Protein AF-A0A1Q5SUW9-F1 (afdb_monomer_lite)

Foldseek 3Di:
DQVQCVDPVSLPDQKDKDAQPDPDVPVPPDDDVCPPFFDKDWDPCVRAVHGQRIIMTHGVVLVAKDKADDYSFKIWIWGQDPVRDIDIDMGGDDD

Organism: NCBI:txid1316194

InterPro domains:
  IPR036691 Endonuclease/exonuclease/phosphatase superfamily [G3DSA:3.60.10.10] (1-95)
  IPR036691 Endonuclease/exonuclease/phosphatase superfamily [SSF56219] (8-94)

pLDDT: mean 72.95, std 11.31, range [48.94, 89.44]

Secondary structure (DSSP, 8-state):
-TTGGG-HHHHT-SEEEEE-----TTTTT---TTTTSEEEE---HHHHSSS-SEEEEEETT--SEEEEEEETTEEEEEEE-TTS-EEEEEEE---

Radius of gyration: 13.63 Å; chains: 1; bounding box: 31×29×35 Å

Structure (mmCIF, N/CA/C/O backbone):
data_AF-A0A1Q5SUW9-F1
#
_entry.id   AF-A0A1Q5SUW9-F1
#
loop_
_atom_site.group_PDB
_atom_site.id
_atom_site.type_symbol
_atom_site.label_atom_id
_atom_site.label_alt_id
_atom_site.label_comp_id
_atom_site.label_asym_id
_atom_site.label_entity_id
_atom_site.label_seq_id
_atom_site.pdbx_PDB_ins_code
_atom_site.Cartn_x
_atom_site.Cartn_y
_atom_site.Cartn_z
_atom_site.occupancy
_atom_site.B_iso_or_equiv
_atom_site.auth_seq_id
_atom_site.auth_comp_id
_atom_site.auth_asym_id
_atom_site.auth_atom_id
_atom_site.pdbx_PDB_model_num
ATOM 1 N N . MET A 1 1 ? -0.514 6.887 -14.205 1.00 68.00 1 MET A N 1
ATOM 2 C CA . MET A 1 1 ? -0.331 7.092 -12.748 1.00 68.00 1 MET A CA 1
ATOM 3 C C . MET A 1 1 ? -0.705 8.497 -12.276 1.00 68.00 1 MET A C 1
ATOM 5 O O . MET A 1 1 ? -1.595 8.625 -11.451 1.00 68.00 1 MET A O 1
ATOM 9 N N . ALA A 1 2 ? -0.092 9.565 -12.803 1.00 67.06 2 ALA A N 1
ATOM 10 C CA . ALA A 1 2 ? -0.322 10.926 -12.293 1.00 67.06 2 ALA A CA 1
ATOM 11 C C . ALA A 1 2 ? -1.765 11.453 -12.439 1.00 67.06 2 ALA A C 1
ATOM 13 O O . ALA A 1 2 ? -2.164 12.299 -11.650 1.00 67.06 2 ALA A O 1
ATOM 14 N N . GLN A 1 3 ? -2.536 10.989 -13.432 1.00 74.06 3 GLN A N 1
ATOM 15 C CA . GLN A 1 3 ? -3.957 11.340 -13.570 1.00 74.06 3 GLN A CA 1
ATOM 16 C C . GLN A 1 3 ? -4.827 10.620 -12.531 1.00 74.06 3 GLN A C 1
ATOM 18 O O . GLN A 1 3 ? -5.591 11.281 -11.844 1.00 74.06 3 GLN A O 1
ATOM 23 N N . PHE A 1 4 ? -4.631 9.308 -12.355 1.00 78.19 4 PHE A N 1
ATOM 24 C CA . PHE A 1 4 ? -5.310 8.501 -11.333 1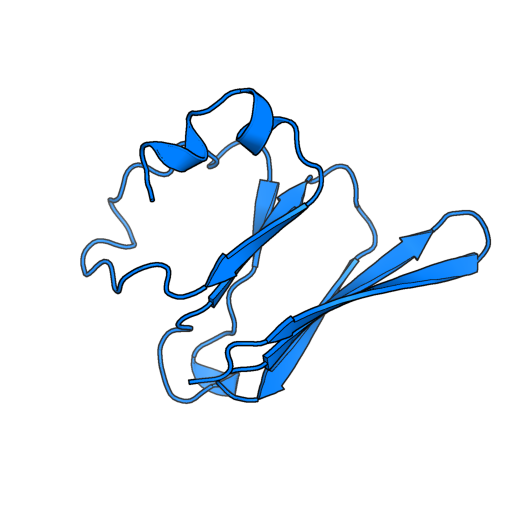.00 78.19 4 PHE A CA 1
ATOM 25 C C . PHE A 1 4 ? -5.137 9.099 -9.928 1.00 78.19 4 PHE A C 1
ATOM 27 O O . PHE A 1 4 ? -6.101 9.303 -9.203 1.00 78.19 4 PHE A O 1
ATOM 34 N N . LEU A 1 5 ? -3.914 9.515 -9.581 1.00 76.69 5 LEU A N 1
ATOM 35 C CA . LEU A 1 5 ? -3.614 10.136 -8.282 1.00 76.69 5 LEU A CA 1
ATOM 36 C C . LEU A 1 5 ? -4.133 11.583 -8.126 1.00 76.69 5 LEU A C 1
ATOM 38 O O . LEU A 1 5 ? -3.858 12.213 -7.108 1.00 76.69 5 LEU A O 1
ATOM 42 N N . ARG A 1 6 ? -4.843 12.139 -9.118 1.00 79.25 6 ARG A N 1
ATOM 43 C CA . ARG A 1 6 ? -5.545 13.435 -9.012 1.00 79.25 6 ARG A CA 1
ATOM 44 C C . ARG A 1 6 ? -7.044 13.275 -8.767 1.00 79.25 6 ARG A C 1
ATOM 46 O O . ARG A 1 6 ? -7.708 14.270 -8.484 1.00 79.25 6 ARG A O 1
ATOM 53 N N . GLU A 1 7 ? -7.585 12.070 -8.910 1.00 84.00 7 GLU A N 1
ATOM 54 C CA . GLU A 1 7 ? -9.013 11.815 -8.741 1.00 84.00 7 GLU A CA 1
ATOM 55 C C . GLU A 1 7 ? -9.397 11.932 -7.260 1.00 84.00 7 GLU A C 1
ATOM 57 O O . GLU A 1 7 ? -8.759 11.332 -6.397 1.00 84.00 7 GLU A O 1
ATOM 62 N N . GLN A 1 8 ? -10.440 12.714 -6.949 1.00 82.25 8 GLN A N 1
ATOM 63 C CA . GLN A 1 8 ? -10.822 12.994 -5.556 1.00 82.25 8 GLN A CA 1
ATOM 64 C C . GLN A 1 8 ? -11.184 11.733 -4.761 1.00 82.25 8 GLN A C 1
ATOM 66 O O . GLN A 1 8 ? -10.930 11.665 -3.563 1.00 82.25 8 GLN A O 1
ATOM 71 N N . GLU A 1 9 ? -11.762 10.740 -5.430 1.00 84.38 9 GLU A N 1
ATOM 72 C CA . GLU A 1 9 ? -12.100 9.450 -4.831 1.00 84.38 9 GLU A CA 1
ATOM 73 C C . GLU A 1 9 ? -10.855 8.616 -4.506 1.00 84.38 9 GLU A C 1
ATOM 75 O O . GLU A 1 9 ? -10.820 7.896 -3.514 1.00 84.38 9 GLU A O 1
ATOM 80 N N . VAL A 1 10 ? -9.796 8.756 -5.304 1.00 82.19 10 VAL A N 1
ATOM 81 C CA . VAL A 1 10 ? -8.527 8.059 -5.078 1.00 82.19 10 VAL A CA 1
ATOM 82 C C . VAL A 1 10 ? -7.773 8.703 -3.920 1.00 82.19 10 VAL A C 1
ATOM 84 O O . VAL A 1 10 ? -7.299 8.003 -3.030 1.00 82.19 10 VAL A O 1
ATOM 87 N N . ILE A 1 11 ? -7.681 10.036 -3.892 1.00 79.88 11 ILE A N 1
ATOM 88 C CA . ILE A 1 11 ? -6.947 10.756 -2.836 1.00 79.88 11 ILE A CA 1
ATOM 89 C C . ILE A 1 11 ? -7.648 10.715 -1.472 1.00 79.88 11 ILE A C 1
ATOM 91 O O . ILE A 1 11 ? -7.010 11.014 -0.466 1.00 79.88 11 ILE A O 1
ATOM 95 N N . SER A 1 12 ? -8.948 10.404 -1.431 1.00 82.81 12 SER A N 1
ATOM 96 C CA . SER A 1 12 ? -9.702 10.269 -0.181 1.00 82.81 12 SER A CA 1
ATOM 97 C C . SER A 1 12 ? -9.525 8.898 0.476 1.00 82.81 12 SER A C 1
ATOM 99 O O . SER A 1 12 ? -9.931 8.727 1.625 1.00 82.81 12 SER A O 1
ATOM 101 N N . ALA A 1 13 ? -8.910 7.934 -0.216 1.00 85.12 13 ALA A N 1
ATOM 102 C CA . ALA A 1 13 ? -8.615 6.626 0.342 1.00 85.12 13 ALA A CA 1
ATOM 103 C C . ALA A 1 13 ? -7.512 6.708 1.409 1.00 85.12 13 ALA A C 1
ATOM 105 O O . ALA A 1 13 ? -6.468 7.329 1.210 1.00 85.12 13 ALA A O 1
ATOM 106 N N . ASP A 1 14 ? -7.701 5.992 2.520 1.00 82.56 14 ASP A N 1
ATOM 107 C CA . ASP A 1 14 ? -6.683 5.896 3.570 1.00 82.56 14 ASP A CA 1
ATOM 108 C C . ASP A 1 14 ? -5.429 5.143 3.105 1.00 82.56 14 ASP A C 1
ATOM 110 O O . ASP A 1 14 ? -4.333 5.355 3.624 1.00 82.56 14 ASP A O 1
ATOM 114 N N . ILE A 1 15 ? -5.588 4.210 2.163 1.00 85.44 15 ILE A N 1
ATOM 115 C CA . ILE A 1 15 ? -4.516 3.357 1.650 1.00 85.44 15 ILE A CA 1
ATOM 116 C C . ILE A 1 15 ? -4.747 3.132 0.163 1.00 85.44 15 ILE A C 1
ATOM 118 O O . ILE A 1 15 ? -5.806 2.655 -0.240 1.00 85.44 15 ILE A O 1
ATOM 122 N N . ILE A 1 16 ? -3.722 3.397 -0.640 1.00 85.56 16 ILE A N 1
ATOM 123 C CA . ILE A 1 16 ? -3.709 3.111 -2.072 1.00 85.56 16 ILE A CA 1
ATOM 124 C C . ILE A 1 16 ? -2.573 2.124 -2.326 1.00 85.56 16 ILE A C 1
ATOM 126 O O . ILE A 1 16 ? -1.405 2.422 -2.073 1.00 85.56 16 ILE A O 1
ATOM 130 N N . ALA A 1 17 ? -2.910 0.935 -2.818 1.00 86.44 17 ALA A N 1
ATOM 131 C CA . ALA A 1 17 ? -1.941 -0.074 -3.226 1.00 86.44 17 ALA A CA 1
ATOM 132 C C . ALA A 1 17 ? -1.767 -0.016 -4.745 1.00 86.44 17 ALA A C 1
ATOM 134 O O . ALA A 1 17 ? -2.733 -0.196 -5.481 1.00 86.44 17 ALA A O 1
ATOM 135 N N . ILE A 1 18 ? -0.545 0.237 -5.209 1.00 81.69 18 ILE A N 1
ATOM 136 C CA . ILE A 1 18 ? -0.239 0.384 -6.633 1.00 81.69 18 ILE A CA 1
ATOM 137 C C . ILE A 1 18 ? 0.754 -0.699 -7.051 1.00 81.69 18 ILE A C 1
ATOM 139 O O . ILE A 1 18 ? 1.705 -1.017 -6.328 1.00 81.69 18 ILE A O 1
ATOM 143 N N . GLN A 1 19 ? 0.501 -1.273 -8.221 1.00 79.06 19 GLN A N 1
ATOM 144 C CA . GLN A 1 19 ? 1.342 -2.259 -8.897 1.00 79.06 19 GLN A CA 1
ATOM 145 C C . GLN A 1 19 ? 1.881 -1.611 -10.168 1.00 79.06 19 GLN A C 1
ATOM 147 O O . GLN A 1 19 ? 1.201 -0.751 -10.733 1.00 79.06 19 GLN A O 1
ATOM 152 N N . GLU A 1 20 ? 3.105 -1.963 -10.552 1.00 74.38 20 GLU A N 1
ATOM 153 C CA . GLU A 1 20 ? 3.811 -1.363 -11.686 1.00 74.38 20 GLU A CA 1
ATOM 154 C C . GLU A 1 20 ? 3.742 0.180 -11.687 1.00 74.38 20 GLU A C 1
ATOM 156 O O . GLU A 1 20 ? 3.285 0.807 -12.653 1.00 74.38 20 GLU A O 1
ATOM 161 N N . PRO A 1 21 ? 4.158 0.865 -10.602 1.00 69.06 21 PRO A N 1
ATOM 162 C CA . PRO A 1 21 ? 4.463 2.276 -10.688 1.00 69.06 21 PRO A CA 1
ATOM 163 C C . PRO A 1 21 ? 5.697 2.381 -11.586 1.00 69.06 21 PRO A C 1
ATOM 165 O O . PRO A 1 21 ? 6.818 2.270 -11.110 1.00 69.06 21 PRO A O 1
ATOM 168 N N . TRP A 1 22 ? 5.448 2.496 -12.893 1.00 60.50 22 TRP A N 1
ATOM 169 C CA . TRP A 1 22 ? 6.416 2.593 -13.984 1.00 60.50 22 TRP A CA 1
ATOM 170 C C . TRP A 1 22 ? 7.747 3.198 -13.538 1.00 60.50 22 TRP A C 1
ATOM 172 O O . TRP A 1 22 ? 7.736 4.255 -12.896 1.00 60.50 22 TRP A O 1
ATOM 182 N N . GLU A 1 23 ? 8.870 2.569 -13.915 1.00 55.28 23 GLU A N 1
ATOM 183 C CA . GLU A 1 23 ? 10.200 3.144 -13.710 1.00 55.28 23 GLU A CA 1
ATOM 184 C C . GLU A 1 23 ? 10.206 4.565 -14.261 1.00 55.28 23 GLU A C 1
ATOM 186 O O . GLU A 1 23 ? 10.146 4.804 -15.468 1.00 55.28 23 GLU A O 1
ATOM 191 N N . ASN A 1 24 ? 10.229 5.529 -13.350 1.00 52.44 24 ASN A N 1
ATOM 192 C CA . ASN A 1 24 ? 10.370 6.909 -13.727 1.00 52.44 24 ASN A CA 1
ATOM 193 C C . ASN A 1 24 ? 11.851 7.271 -13.610 1.00 52.44 24 ASN A C 1
ATOM 195 O O . ASN A 1 24 ? 12.325 7.432 -12.488 1.00 52.44 24 ASN A O 1
ATOM 199 N N . PRO A 1 25 ? 12.591 7.440 -14.719 1.00 49.38 25 PRO A N 1
ATOM 200 C CA . PRO A 1 25 ? 14.006 7.821 -14.677 1.00 49.38 25 PRO A CA 1
ATOM 201 C C . PRO A 1 25 ? 14.244 9.216 -14.063 1.00 49.38 25 PRO A C 1
ATOM 203 O O . PRO A 1 25 ? 15.383 9.621 -13.860 1.00 49.38 25 PRO A O 1
ATOM 206 N N . PHE A 1 26 ? 13.171 9.943 -13.741 1.00 50.16 26 PHE A N 1
ATOM 207 C CA . PHE A 1 26 ? 13.148 11.275 -13.149 1.00 50.16 26 PHE A CA 1
ATOM 208 C C . PHE A 1 26 ? 12.567 11.257 -11.721 1.00 50.16 26 PHE A C 1
ATOM 210 O O . PHE A 1 26 ? 11.810 12.158 -11.347 1.00 50.16 26 PHE A O 1
ATOM 217 N N . GLN A 1 27 ? 12.848 10.219 -10.915 1.00 51.69 27 GLN A N 1
ATOM 218 C CA . GLN A 1 27 ? 12.263 10.065 -9.566 1.00 51.69 27 GLN A CA 1
ATOM 219 C C . GLN A 1 27 ? 12.440 11.312 -8.679 1.00 51.69 27 GLN A C 1
ATOM 221 O O . GLN A 1 27 ? 11.527 11.659 -7.931 1.00 51.69 27 GLN A O 1
ATOM 226 N N . ASP A 1 28 ? 13.549 12.040 -8.835 1.00 51.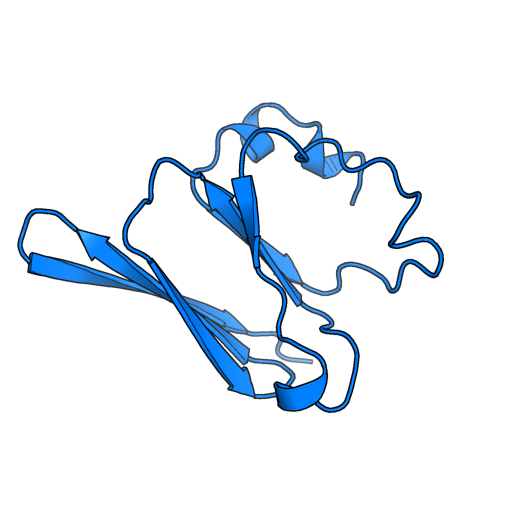31 28 ASP A N 1
ATOM 227 C CA . ASP A 1 28 ? 13.875 13.207 -8.005 1.00 51.31 28 ASP A CA 1
ATOM 228 C C . ASP A 1 28 ? 13.140 14.499 -8.408 1.00 51.31 28 ASP A C 1
ATOM 230 O O . ASP A 1 28 ? 12.926 15.392 -7.585 1.00 51.31 28 ASP A O 1
ATOM 234 N N . ASN A 1 29 ? 12.722 14.619 -9.670 1.00 48.94 29 ASN A N 1
ATOM 235 C CA . ASN A 1 29 ? 12.123 15.825 -10.257 1.00 48.94 29 ASN A CA 1
ATOM 236 C C . ASN A 1 29 ? 10.682 15.619 -10.750 1.00 48.94 29 ASN A C 1
ATOM 238 O O . ASN A 1 29 ? 10.064 16.545 -11.281 1.00 48.94 29 ASN A O 1
ATOM 242 N N . THR A 1 30 ? 10.115 14.431 -10.548 1.00 56.56 30 THR A N 1
ATOM 243 C CA . THR A 1 30 ? 8.741 14.147 -10.956 1.00 56.56 30 THR A CA 1
ATOM 244 C C . THR A 1 30 ? 7.739 14.794 -10.015 1.00 56.56 30 THR A C 1
ATOM 246 O O . THR A 1 30 ? 7.764 14.619 -8.796 1.00 56.56 30 THR A O 1
ATOM 249 N N . HIS A 1 31 ? 6.797 15.523 -10.609 1.00 59.00 31 HIS A N 1
ATOM 250 C CA . HIS A 1 31 ? 5.638 16.054 -9.910 1.00 59.00 31 HIS A CA 1
ATOM 251 C C . HIS A 1 31 ? 4.810 14.906 -9.306 1.00 59.00 31 HIS A C 1
ATOM 253 O O . HIS A 1 31 ? 4.102 14.200 -10.023 1.00 59.00 31 HIS A O 1
ATOM 259 N N . ASN A 1 32 ? 4.902 14.735 -7.984 1.00 64.50 32 ASN A N 1
ATOM 260 C CA . ASN A 1 32 ? 4.068 13.830 -7.201 1.00 64.50 32 ASN A CA 1
ATOM 261 C C . ASN A 1 32 ? 2.844 14.607 -6.673 1.00 64.50 32 ASN A C 1
ATOM 263 O O . ASN A 1 32 ? 3.015 15.431 -5.769 1.00 64.50 32 ASN A O 1
ATOM 267 N N . PRO A 1 33 ? 1.624 14.365 -7.191 1.00 61.81 33 PRO A N 1
ATOM 268 C CA . PRO A 1 33 ? 0.413 15.052 -6.732 1.00 61.81 33 PRO A CA 1
ATOM 269 C C . PRO A 1 33 ? 0.098 14.798 -5.250 1.00 61.81 33 PRO A C 1
ATOM 271 O O . PRO A 1 33 ? -0.600 15.590 -4.629 1.00 61.81 33 PRO A O 1
ATOM 274 N N . LEU A 1 34 ? 0.642 13.716 -4.682 1.00 65.75 34 LEU A N 1
ATOM 275 C CA . LEU A 1 34 ? 0.393 13.250 -3.319 1.00 65.75 34 LEU A CA 1
ATOM 276 C C . LEU A 1 34 ? 1.504 13.621 -2.329 1.00 65.75 34 LEU A C 1
ATOM 278 O O . LEU A 1 34 ? 1.505 13.131 -1.206 1.00 65.75 34 LEU A O 1
ATOM 282 N N . LYS A 1 35 ? 2.444 14.507 -2.694 1.00 61.25 35 LYS A N 1
ATOM 283 C CA . LYS A 1 35 ? 3.604 14.865 -1.847 1.00 61.25 35 LYS A CA 1
ATOM 284 C C . LYS A 1 35 ? 3.234 15.434 -0.461 1.00 61.25 35 LYS A C 1
ATOM 286 O O . LYS A 1 35 ? 4.123 15.604 0.365 1.00 61.25 35 LYS A O 1
ATOM 291 N N . GLN A 1 36 ? 1.961 15.767 -0.221 1.00 58.69 36 GLN A N 1
ATOM 292 C CA . GLN A 1 36 ? 1.468 16.398 1.008 1.00 58.69 36 GLN A CA 1
ATOM 293 C C . GLN A 1 36 ? 0.464 15.553 1.818 1.00 58.69 36 GLN A C 1
ATOM 295 O O . GLN A 1 36 ? 0.127 15.970 2.921 1.00 58.69 36 GLN A O 1
ATOM 300 N N . THR A 1 37 ? -0.023 14.406 1.322 1.00 60.19 37 THR A N 1
ATOM 301 C CA . THR A 1 37 ? -1.221 13.743 1.893 1.00 60.19 37 THR A CA 1
ATOM 302 C C . THR A 1 37 ? -0.948 12.330 2.445 1.00 60.19 37 THR A C 1
ATOM 304 O O . THR A 1 37 ? -1.261 12.094 3.615 1.00 60.19 37 THR A O 1
ATOM 307 N N . PRO A 1 38 ? -0.317 11.404 1.698 1.00 66.25 38 PRO A N 1
ATOM 308 C CA . PRO A 1 38 ? 0.076 10.085 2.199 1.00 66.25 38 PRO A CA 1
ATOM 309 C C . PRO A 1 38 ? 1.604 9.864 2.195 1.00 66.25 38 PRO A C 1
ATOM 311 O O . PRO A 1 38 ? 2.322 10.327 1.308 1.00 66.25 38 PRO A O 1
ATOM 314 N N . GLU A 1 39 ? 2.102 9.096 3.165 1.00 74.75 39 GLU A N 1
ATOM 315 C CA . GLU A 1 39 ? 3.447 8.523 3.150 1.00 74.75 39 GLU A CA 1
ATOM 316 C C . GLU A 1 39 ? 3.567 7.515 1.999 1.00 74.75 39 GLU A C 1
ATOM 318 O O . 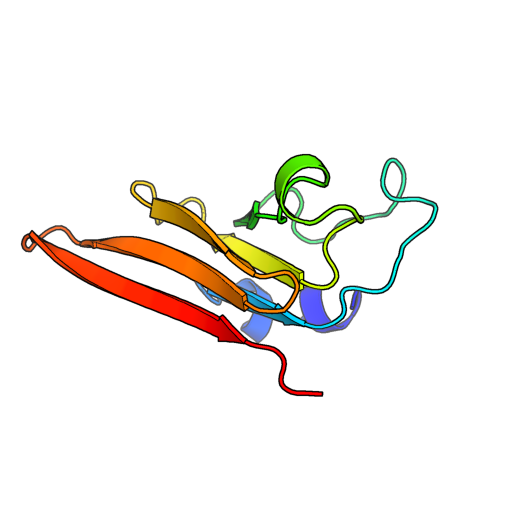GLU A 1 39 ? 2.723 6.632 1.831 1.00 74.75 39 GLU A O 1
ATOM 323 N N . LEU A 1 40 ? 4.614 7.662 1.189 1.00 77.62 40 LEU A N 1
ATOM 324 C CA . LEU A 1 40 ? 4.931 6.735 0.110 1.00 77.62 40 LEU A CA 1
ATOM 325 C C . LEU A 1 40 ? 5.864 5.646 0.642 1.00 77.62 40 LEU A C 1
ATOM 327 O O . LEU A 1 40 ? 7.006 5.933 0.994 1.00 77.62 40 LEU A O 1
ATOM 331 N N . LEU A 1 41 ? 5.396 4.400 0.644 1.00 75.50 41 LEU A N 1
ATOM 332 C CA . LEU A 1 41 ? 6.189 3.231 1.005 1.00 75.50 41 LEU A CA 1
ATOM 333 C C . LEU A 1 41 ? 6.590 2.472 -0.255 1.00 75.50 41 LEU A C 1
ATOM 335 O O . LEU A 1 41 ? 5.739 1.982 -1.006 1.00 75.50 41 LEU A O 1
ATOM 339 N N . PHE A 1 42 ? 7.894 2.352 -0.458 1.00 74.56 42 PHE A N 1
ATOM 340 C CA . PHE A 1 42 ? 8.508 1.571 -1.521 1.00 74.56 42 PHE A CA 1
ATOM 341 C C . PHE A 1 42 ? 9.424 0.516 -0.896 1.00 74.56 42 PHE A C 1
ATOM 343 O O . PHE A 1 42 ? 10.078 0.803 0.109 1.00 74.56 42 PHE A O 1
ATOM 350 N N . PRO A 1 43 ? 9.498 -0.700 -1.462 1.00 68.81 43 PRO A N 1
ATOM 351 C CA . PRO A 1 43 ? 10.538 -1.645 -1.090 1.00 68.81 43 PRO A CA 1
ATOM 352 C C . PRO A 1 43 ? 11.907 -0.996 -1.335 1.00 68.81 43 PRO A C 1
ATOM 354 O O . PRO A 1 43 ? 12.158 -0.514 -2.447 1.00 68.81 43 PRO A O 1
ATOM 357 N N . PRO A 1 44 ? 12.794 -0.925 -0.332 1.00 67.62 44 PRO A N 1
ATOM 358 C CA . PRO A 1 44 ? 14.125 -0.395 -0.552 1.00 67.62 44 PRO A CA 1
ATOM 359 C C . PRO A 1 44 ? 14.901 -1.349 -1.467 1.00 67.62 44 PRO A C 1
ATOM 361 O O . PRO A 1 44 ? 14.837 -2.566 -1.309 1.00 67.62 44 PRO A O 1
ATOM 364 N N . ALA A 1 45 ? 15.685 -0.796 -2.397 1.00 67.19 45 ALA A N 1
ATOM 365 C CA . ALA A 1 45 ? 16.415 -1.585 -3.396 1.00 67.19 45 ALA A CA 1
ATOM 366 C C . ALA A 1 45 ? 17.349 -2.647 -2.780 1.00 67.19 45 ALA A C 1
ATOM 368 O O . ALA A 1 45 ? 17.632 -3.663 -3.408 1.00 67.19 45 ALA A O 1
ATOM 369 N N . ILE A 1 46 ? 17.799 -2.440 -1.536 1.00 64.88 46 ILE A N 1
ATOM 370 C CA . ILE A 1 46 ? 18.615 -3.404 -0.785 1.00 64.88 46 ILE A CA 1
ATOM 371 C C . ILE A 1 46 ? 17.846 -4.678 -0.396 1.00 64.88 46 ILE A C 1
ATOM 373 O O . ILE A 1 46 ? 18.458 -5.727 -0.228 1.00 64.88 46 ILE A O 1
ATOM 377 N N . GLU A 1 47 ? 16.520 -4.598 -0.268 1.00 63.78 47 GLU A N 1
ATOM 378 C CA . GLU A 1 47 ? 15.652 -5.723 0.098 1.00 63.78 47 GLU A CA 1
ATOM 379 C C . GLU A 1 47 ? 15.127 -6.475 -1.133 1.00 63.78 47 GLU A C 1
ATOM 381 O O . GLU A 1 47 ? 14.850 -7.669 -1.046 1.00 63.78 47 GLU A O 1
ATOM 386 N N . THR A 1 48 ? 15.018 -5.807 -2.286 1.00 61.59 48 THR A N 1
ATOM 387 C CA . THR A 1 48 ? 14.447 -6.378 -3.522 1.00 61.59 48 THR A CA 1
ATOM 388 C C . THR A 1 48 ? 15.458 -6.623 -4.642 1.00 61.59 48 THR A C 1
ATOM 390 O O . THR A 1 48 ? 15.117 -7.274 -5.626 1.00 61.59 48 THR A O 1
ATOM 393 N N . GLY A 1 49 ? 16.690 -6.116 -4.533 1.00 62.50 49 GLY A N 1
ATOM 394 C CA . GLY A 1 49 ? 17.734 -6.227 -5.562 1.00 62.50 49 GLY A CA 1
ATOM 395 C C . GLY A 1 49 ? 17.548 -5.304 -6.778 1.00 62.50 49 GLY A C 1
ATOM 396 O O . GLY A 1 49 ? 18.456 -5.200 -7.600 1.00 62.50 49 GLY A O 1
ATOM 397 N N . GLN A 1 50 ? 16.403 -4.623 -6.883 1.00 62.22 50 GLN A N 1
ATOM 398 C CA . GLN A 1 50 ? 16.025 -3.654 -7.922 1.00 62.22 50 GLN A CA 1
ATOM 399 C C . GLN A 1 50 ? 15.104 -2.577 -7.323 1.00 62.22 50 GLN A C 1
ATOM 401 O O . GLN A 1 50 ? 14.564 -2.770 -6.230 1.00 62.22 50 GLN A O 1
ATOM 406 N N . HIS A 1 51 ? 14.910 -1.451 -8.022 1.00 60.28 51 HIS A N 1
ATOM 407 C CA . HIS A 1 51 ? 13.894 -0.467 -7.633 1.00 60.28 51 HIS A CA 1
ATOM 408 C C . HIS A 1 51 ? 12.508 -1.124 -7.636 1.00 60.28 51 HIS A C 1
ATOM 410 O O . HIS A 1 51 ? 12.168 -1.867 -8.550 1.00 60.28 51 HIS A O 1
ATOM 416 N N . GLY A 1 52 ? 11.731 -0.897 -6.574 1.00 56.19 52 GLY A N 1
ATOM 417 C CA . GLY A 1 52 ? 10.473 -1.607 -6.370 1.00 56.19 52 GLY A CA 1
ATOM 418 C C . GLY A 1 52 ? 9.437 -1.310 -7.457 1.00 56.19 52 GLY A C 1
ATOM 419 O O . GLY A 1 52 ? 8.990 -0.176 -7.600 1.00 56.19 52 GLY A O 1
ATOM 420 N N . GLU A 1 53 ? 8.961 -2.356 -8.129 1.00 61.75 53 GLU A N 1
ATOM 421 C CA . GLU A 1 53 ? 7.842 -2.337 -9.088 1.00 61.75 53 GLU A CA 1
ATOM 422 C C . GLU A 1 53 ? 6.470 -2.173 -8.399 1.00 61.75 53 GLU A C 1
ATOM 424 O O . GLU A 1 53 ? 5.421 -2.504 -8.957 1.00 61.75 53 GLU A O 1
ATOM 429 N N . ARG A 1 54 ? 6.435 -1.718 -7.138 1.00 64.44 54 ARG A N 1
ATOM 430 C CA . ARG A 1 54 ? 5.231 -1.664 -6.293 1.00 64.44 54 ARG A CA 1
ATOM 431 C C . ARG A 1 54 ? 5.369 -0.564 -5.258 1.00 64.44 54 ARG A C 1
ATOM 433 O O . ARG A 1 54 ? 6.422 -0.436 -4.640 1.00 64.44 54 ARG A O 1
ATOM 440 N N . VAL A 1 55 ? 4.280 0.142 -4.969 1.00 64.81 55 VAL A N 1
ATOM 441 C CA . VAL A 1 55 ? 4.250 1.136 -3.886 1.00 64.81 55 VAL A CA 1
ATOM 442 C C . VAL A 1 55 ? 2.931 1.099 -3.125 1.00 64.81 55 VAL A C 1
ATOM 444 O O . VAL A 1 55 ? 1.886 0.747 -3.677 1.00 64.81 55 VAL A O 1
ATOM 447 N N . TYR A 1 56 ? 2.982 1.477 -1.853 1.00 62.38 56 TYR A N 1
ATOM 448 C CA . TYR A 1 56 ? 1.802 1.922 -1.121 1.00 62.38 56 TYR A CA 1
ATOM 449 C C . TYR A 1 56 ? 1.857 3.431 -0.939 1.00 62.38 56 TYR A C 1
ATOM 451 O O . TYR A 1 56 ?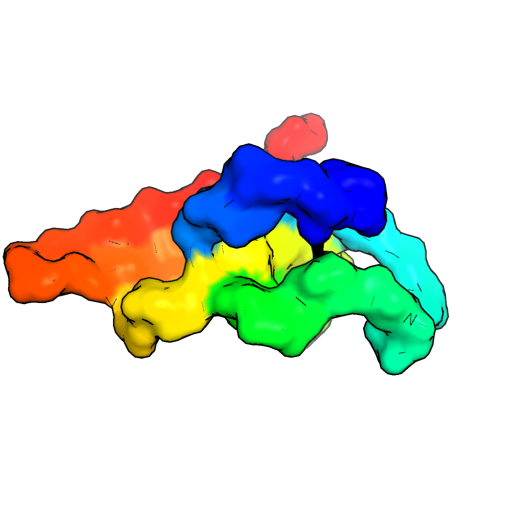 2.896 3.970 -0.574 1.00 62.38 56 TYR A O 1
ATOM 459 N N . PHE A 1 57 ? 0.721 4.095 -1.105 1.00 67.06 57 PHE A N 1
ATOM 460 C CA . PHE A 1 57 ? 0.476 5.378 -0.459 1.00 67.06 57 PHE A CA 1
ATOM 461 C C . PHE A 1 57 ? -0.370 5.112 0.783 1.00 67.06 57 PHE A C 1
ATOM 463 O O . PHE A 1 57 ? -1.436 4.505 0.682 1.00 67.06 57 PHE A O 1
ATOM 470 N N . ILE A 1 58 ? 0.109 5.533 1.949 1.00 70.06 58 ILE A N 1
ATOM 471 C CA . ILE A 1 58 ? -0.583 5.371 3.228 1.00 70.06 58 ILE A CA 1
ATOM 472 C C . ILE A 1 58 ? -0.877 6.732 3.814 1.00 70.06 58 ILE A C 1
ATOM 474 O O . ILE A 1 58 ? 0.028 7.535 4.013 1.00 70.06 58 ILE A O 1
ATOM 478 N N . SER A 1 59 ? -2.138 6.984 4.140 1.00 67.88 59 SER A N 1
ATOM 479 C CA . SER A 1 59 ? -2.531 8.185 4.860 1.00 67.88 59 SER A CA 1
ATOM 480 C C . SER A 1 59 ? -1.726 8.332 6.151 1.00 67.88 59 SER A C 1
ATOM 482 O O . SER A 1 59 ? -1.637 7.419 6.975 1.00 67.88 59 SER A O 1
ATOM 484 N N . THR A 1 60 ? -1.182 9.527 6.361 1.00 63.91 60 THR A N 1
ATOM 485 C CA . THR A 1 60 ? -0.397 9.883 7.553 1.00 63.91 60 THR A CA 1
ATOM 486 C C . THR A 1 60 ? -1.203 9.802 8.857 1.00 63.91 60 THR A C 1
ATOM 488 O O . THR A 1 60 ? -0.624 9.738 9.943 1.00 63.91 60 THR A O 1
ATOM 491 N N . THR A 1 61 ? -2.537 9.734 8.775 1.00 65.50 61 THR A N 1
ATOM 492 C CA . THR A 1 61 ? -3.423 9.508 9.929 1.00 65.50 61 THR A CA 1
ATOM 493 C C . THR A 1 61 ? -3.295 8.091 10.504 1.00 65.50 61 THR A C 1
ATOM 495 O O . THR A 1 61 ? -3.554 7.881 11.691 1.00 65.50 61 THR A O 1
ATOM 498 N N . LEU A 1 62 ? -2.802 7.122 9.722 1.00 67.25 62 LEU A N 1
ATOM 499 C CA . LEU A 1 62 ? -2.532 5.740 10.139 1.00 67.25 62 LEU A CA 1
ATOM 500 C C . LEU A 1 62 ? -1.161 5.614 10.829 1.00 67.25 62 LEU A C 1
ATOM 502 O O . LEU A 1 62 ? -0.306 4.806 10.460 1.00 67.25 62 LEU A O 1
ATOM 506 N N . SER A 1 63 ? -0.970 6.418 11.876 1.00 63.47 63 SER A N 1
ATOM 507 C CA . SER A 1 63 ? 0.307 6.697 12.558 1.00 63.47 63 SER A CA 1
ATOM 508 C C . SER A 1 63 ? 1.063 5.492 13.148 1.00 63.47 63 SER A C 1
ATOM 510 O O . SER A 1 63 ? 2.208 5.636 13.573 1.00 63.47 63 SER A O 1
ATOM 512 N N . ARG A 1 64 ? 0.469 4.290 13.199 1.00 80.62 64 ARG A N 1
ATOM 513 C CA . ARG A 1 64 ? 1.117 3.069 13.719 1.00 80.62 64 ARG A CA 1
ATOM 514 C C . ARG A 1 64 ? 1.036 1.928 12.718 1.00 80.62 64 ARG A C 1
ATOM 516 O O . ARG A 1 64 ? 0.345 0.928 12.953 1.00 80.62 64 ARG A O 1
ATOM 523 N N . HIS A 1 65 ? 1.775 2.071 11.627 1.00 84.38 65 HIS A N 1
ATOM 524 C CA . HIS A 1 65 ? 1.940 1.016 10.644 1.00 84.38 65 HIS A CA 1
ATOM 525 C C . HIS A 1 65 ? 3.382 0.493 10.586 1.00 84.38 65 HIS A C 1
ATOM 527 O O . HIS A 1 65 ? 4.325 1.100 11.088 1.00 84.38 65 HIS A O 1
ATOM 533 N N . THR A 1 66 ? 3.542 -0.705 10.041 1.00 87.38 66 THR A N 1
ATOM 534 C CA . THR A 1 66 ? 4.837 -1.327 9.765 1.00 87.38 66 THR A CA 1
ATOM 535 C C . THR A 1 66 ? 4.800 -1.839 8.339 1.00 87.38 66 THR A C 1
ATOM 537 O O . THR A 1 66 ? 3.940 -2.662 8.006 1.00 87.38 66 THR A O 1
ATOM 540 N N . HIS A 1 67 ? 5.709 -1.338 7.509 1.00 86.25 67 HIS A N 1
ATOM 541 C CA . HIS A 1 67 ? 5.934 -1.840 6.160 1.00 86.25 67 HIS A CA 1
ATOM 542 C C . HIS A 1 67 ? 6.679 -3.176 6.228 1.00 86.25 67 HIS A C 1
ATOM 544 O O . HIS A 1 67 ? 7.562 -3.363 7.063 1.00 86.25 67 HIS A O 1
ATOM 550 N N . LEU A 1 68 ? 6.255 -4.135 5.412 1.00 86.75 68 LEU A N 1
ATOM 551 C CA . LEU A 1 68 ? 6.798 -5.485 5.357 1.00 86.75 68 LEU A CA 1
ATOM 552 C C . LEU A 1 68 ? 7.070 -5.832 3.895 1.00 86.75 68 LEU A C 1
ATOM 554 O O . LEU A 1 68 ? 6.135 -5.909 3.101 1.00 86.75 68 LEU A O 1
ATOM 558 N N . VAL A 1 69 ? 8.320 -6.106 3.549 1.00 83.38 69 VAL A N 1
ATOM 559 C CA . VAL A 1 69 ? 8.685 -6.652 2.238 1.00 83.38 69 VAL A CA 1
ATOM 560 C C . VAL A 1 69 ? 8.854 -8.163 2.393 1.00 83.38 69 VAL A C 1
ATOM 562 O O . VAL A 1 69 ? 9.575 -8.624 3.276 1.00 83.38 69 VAL A O 1
ATOM 565 N N . HIS A 1 70 ? 8.116 -8.951 1.607 1.00 81.69 70 HIS A N 1
ATOM 566 C CA . HIS A 1 70 ? 8.168 -10.417 1.669 1.00 81.69 70 HIS A CA 1
ATOM 567 C C . HIS A 1 70 ? 9.032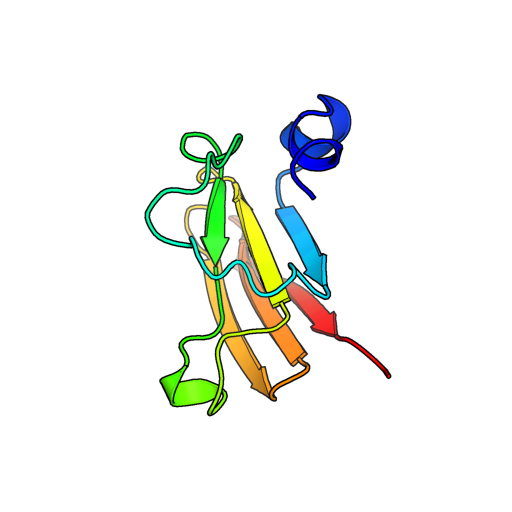 -10.997 0.553 1.00 81.69 70 HIS A C 1
ATOM 569 O O . HIS A 1 70 ? 9.910 -11.811 0.822 1.00 81.69 70 HIS A O 1
ATOM 575 N N . TYR A 1 71 ? 8.772 -10.568 -0.681 1.00 76.50 71 TYR A N 1
ATOM 576 C CA . TYR A 1 71 ? 9.485 -10.951 -1.900 1.00 76.50 71 TYR A CA 1
ATOM 577 C C . TYR A 1 71 ? 9.480 -9.764 -2.869 1.00 76.50 71 TYR A C 1
ATOM 579 O O . TYR A 1 71 ? 8.807 -8.766 -2.604 1.00 76.50 71 TYR A O 1
ATOM 587 N N . ARG A 1 72 ? 10.153 -9.898 -4.019 1.00 73.25 72 ARG A N 1
ATOM 588 C CA . ARG A 1 72 ? 10.120 -8.891 -5.095 1.00 73.25 72 ARG A CA 1
ATOM 589 C C . ARG A 1 72 ? 8.684 -8.465 -5.441 1.00 73.25 72 ARG A C 1
ATOM 591 O O . ARG A 1 72 ? 8.379 -7.277 -5.468 1.00 73.25 72 ARG A O 1
ATOM 598 N N . ASP A 1 73 ? 7.784 -9.443 -5.554 1.00 76.50 73 ASP A N 1
ATOM 599 C CA . ASP A 1 73 ? 6.427 -9.225 -6.077 1.00 76.50 73 ASP A CA 1
ATOM 600 C C . ASP A 1 73 ? 5.360 -9.176 -4.962 1.00 76.50 73 ASP A C 1
ATOM 602 O O . ASP A 1 73 ? 4.154 -9.138 -5.218 1.00 76.50 73 ASP A O 1
ATOM 606 N N . CYS A 1 74 ? 5.791 -9.162 -3.693 1.00 83.25 74 CYS A N 1
ATOM 607 C CA . CYS A 1 74 ? 4.912 -9.242 -2.530 1.00 83.25 74 CYS A CA 1
ATOM 608 C C . CYS A 1 74 ? 5.389 -8.326 -1.401 1.00 83.25 74 CYS A C 1
ATOM 610 O O . CYS A 1 74 ? 6.402 -8.578 -0.744 1.00 83.25 74 CYS A O 1
ATOM 612 N N . GLN A 1 75 ? 4.596 -7.293 -1.124 1.00 85.31 75 GLN A N 1
ATOM 613 C CA . GLN A 1 75 ? 4.772 -6.421 0.033 1.00 85.31 75 GLN A CA 1
ATOM 614 C C . GLN A 1 75 ? 3.480 -6.324 0.833 1.00 85.31 75 GLN A C 1
ATOM 616 O O . GLN A 1 75 ? 2.395 -6.652 0.355 1.00 85.31 75 GLN A O 1
ATOM 621 N N . GLY A 1 76 ? 3.594 -5.873 2.070 1.00 88.06 76 GLY A N 1
ATOM 622 C CA . GLY A 1 76 ? 2.479 -5.743 2.977 1.00 88.06 76 GLY A CA 1
ATOM 623 C C . GLY A 1 76 ? 2.649 -4.598 3.951 1.00 88.06 76 GLY A C 1
ATOM 624 O O . GLY A 1 76 ? 3.735 -4.069 4.173 1.00 88.06 76 GLY A O 1
ATOM 625 N N . VAL A 1 77 ? 1.537 -4.237 4.570 1.00 88.75 77 VAL A N 1
ATOM 626 C CA . VAL A 1 77 ? 1.479 -3.232 5.620 1.00 88.75 77 VAL A CA 1
ATOM 627 C C . VAL A 1 77 ? 0.686 -3.823 6.767 1.00 88.75 77 VAL A C 1
ATOM 629 O O . VAL A 1 77 ? -0.394 -4.393 6.588 1.00 88.75 77 VAL A O 1
ATOM 632 N N . ARG A 1 78 ? 1.237 -3.694 7.968 1.00 89.44 78 ARG A N 1
ATOM 633 C CA . ARG A 1 78 ? 0.558 -4.033 9.214 1.00 89.44 78 ARG A CA 1
ATOM 634 C C . ARG A 1 78 ? 0.159 -2.754 9.927 1.00 89.44 78 ARG A C 1
ATOM 636 O O . ARG A 1 78 ? 1.034 -1.969 10.262 1.00 89.44 78 ARG A O 1
ATOM 643 N N . ILE A 1 79 ? -1.123 -2.586 10.222 1.00 87.88 79 ILE A N 1
ATOM 644 C CA . ILE A 1 79 ? -1.669 -1.421 10.921 1.00 87.88 79 ILE A CA 1
ATOM 645 C C . ILE A 1 79 ? -2.181 -1.871 12.285 1.00 87.88 79 ILE A C 1
ATOM 647 O O . ILE A 1 79 ? -2.982 -2.807 12.386 1.00 87.88 79 ILE A O 1
ATOM 651 N N . LYS A 1 80 ? -1.708 -1.216 13.349 1.00 85.94 80 LYS A N 1
ATOM 652 C CA . LYS A 1 80 ? -2.231 -1.422 14.703 1.00 85.94 80 LYS A CA 1
ATOM 653 C C . LYS A 1 80 ? -3.457 -0.539 14.900 1.00 85.94 80 LYS A C 1
ATOM 655 O O . LYS A 1 80 ? -3.362 0.676 14.783 1.00 85.94 80 LYS A O 1
ATOM 660 N N . THR A 1 81 ? -4.583 -1.153 15.236 1.00 78.44 81 THR A N 1
ATOM 661 C CA . THR A 1 81 ? -5.811 -0.431 15.598 1.00 78.44 81 THR A CA 1
ATOM 662 C C . THR A 1 81 ? -5.881 -0.216 17.109 1.00 78.44 81 THR A C 1
ATOM 664 O O . THR A 1 81 ? -5.229 -0.932 17.875 1.00 78.44 81 THR A O 1
ATOM 667 N N . GLU A 1 82 ? -6.690 0.746 17.553 1.00 76.44 82 GLU A N 1
ATOM 668 C CA . GLU A 1 82 ? -6.835 1.095 18.976 1.00 76.44 82 GLU A CA 1
ATOM 669 C C . GLU A 1 82 ? -7.336 -0.073 19.844 1.00 76.44 82 GLU A C 1
ATOM 671 O O . GLU A 1 82 ? -6.975 -0.189 21.011 1.00 76.44 82 GLU A O 1
ATOM 676 N N . LEU A 1 83 ? -8.088 -1.011 19.260 1.00 75.94 83 LEU A N 1
ATOM 677 C CA . LEU A 1 83 ? -8.664 -2.168 19.956 1.00 75.94 83 LEU A CA 1
ATOM 678 C C . LEU A 1 83 ? -7.701 -3.362 20.078 1.00 75.94 83 LEU A C 1
ATOM 680 O O . LEU A 1 83 ? -8.143 -4.503 20.195 1.00 75.94 83 LEU A O 1
ATOM 684 N N . SER A 1 84 ? -6.387 -3.140 19.990 1.00 68.31 84 SER A N 1
ATOM 685 C CA . SER A 1 84 ? -5.356 -4.198 19.952 1.00 68.31 84 SER A CA 1
ATOM 686 C C . SER A 1 84 ? -5.480 -5.182 18.776 1.00 68.31 84 SER A C 1
ATOM 688 O O . SER A 1 84 ? -4.731 -6.158 18.701 1.00 68.31 84 SER A O 1
ATOM 690 N N . ARG A 1 85 ? -6.393 -4.935 17.828 1.00 79.38 85 ARG A N 1
ATOM 691 C CA . ARG A 1 85 ? -6.514 -5.713 16.591 1.00 79.38 85 ARG A CA 1
ATOM 692 C C . ARG A 1 85 ? -5.499 -5.217 15.570 1.00 79.38 85 ARG A C 1
ATOM 694 O O . ARG A 1 85 ? -5.130 -4.039 15.559 1.00 79.38 85 ARG A O 1
ATOM 701 N N . GLN A 1 86 ? -5.058 -6.119 14.704 1.00 86.00 86 GLN A N 1
ATOM 702 C CA . GLN A 1 86 ? -4.129 -5.799 13.626 1.00 86.00 86 GLN A CA 1
ATOM 703 C C . GLN A 1 86 ? -4.819 -6.014 12.285 1.00 86.00 86 GLN A C 1
ATOM 705 O O . GLN A 1 86 ? -5.355 -7.093 12.037 1.00 86.00 86 GLN A O 1
ATOM 710 N N . LEU A 1 87 ? -4.781 -4.995 11.428 1.00 87.31 87 LEU A N 1
ATOM 711 C CA . LEU A 1 87 ? -5.119 -5.129 10.018 1.00 87.31 87 LEU A CA 1
ATOM 712 C C . LEU A 1 87 ? -3.827 -5.399 9.253 1.00 87.31 87 LEU A C 1
ATOM 714 O O . LEU A 1 87 ? -2.827 -4.703 9.443 1.00 87.31 87 LEU A O 1
ATOM 718 N N . ARG A 1 88 ? -3.836 -6.422 8.402 1.00 89.25 88 ARG A N 1
ATOM 719 C CA . ARG A 1 88 ? -2.714 -6.732 7.523 1.00 89.25 88 ARG A CA 1
ATOM 720 C C . ARG A 1 88 ? -3.203 -6.706 6.087 1.00 89.25 88 ARG A C 1
ATOM 722 O O . ARG A 1 88 ? -4.099 -7.463 5.734 1.00 89.25 88 ARG A O 1
ATOM 729 N N . ILE A 1 89 ? -2.602 -5.838 5.291 1.00 88.75 89 ILE A N 1
ATOM 730 C CA . ILE A 1 89 ? -2.895 -5.690 3.868 1.00 88.75 89 ILE A CA 1
AT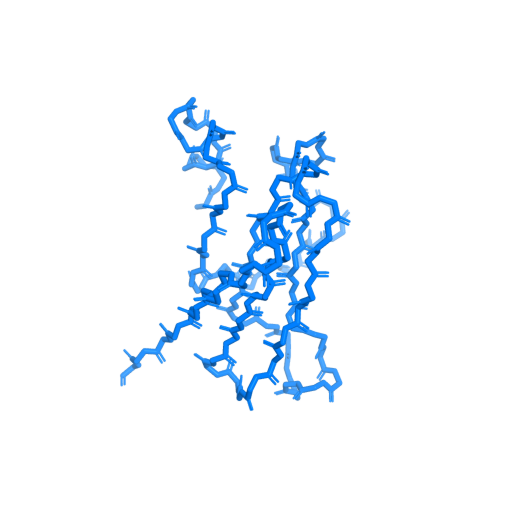OM 731 C C . ILE A 1 89 ? -1.678 -6.197 3.115 1.00 88.75 89 ILE A C 1
ATOM 733 O O . ILE A 1 89 ? -0.557 -5.840 3.470 1.00 88.75 89 ILE A O 1
ATOM 737 N N . ILE A 1 90 ? -1.895 -7.038 2.107 1.00 89.25 90 ILE A N 1
ATOM 738 C CA . ILE A 1 90 ? -0.840 -7.600 1.264 1.00 89.25 90 ILE A CA 1
ATOM 739 C C . ILE A 1 90 ? -1.127 -7.194 -0.181 1.00 89.25 90 ILE A C 1
ATOM 741 O O . ILE A 1 90 ? -2.232 -7.402 -0.672 1.00 89.25 90 ILE A O 1
ATOM 745 N N . ASN A 1 91 ? -0.141 -6.597 -0.842 1.00 86.50 91 ASN A N 1
ATOM 746 C CA . ASN A 1 91 ? -0.172 -6.203 -2.242 1.00 86.50 91 ASN A CA 1
ATOM 747 C C . ASN A 1 91 ? 0.747 -7.149 -3.019 1.00 86.50 91 ASN A C 1
ATOM 749 O O . ASN A 1 91 ? 1.974 -7.004 -2.999 1.00 86.50 91 ASN A O 1
ATOM 753 N N . VAL A 1 92 ? 0.121 -8.115 -3.690 1.00 85.94 92 VAL A N 1
ATOM 754 C CA . VAL A 1 92 ? 0.773 -9.149 -4.500 1.00 85.94 92 VAL A CA 1
ATOM 755 C C . VAL A 1 92 ? 0.568 -8.839 -5.978 1.00 85.94 92 VAL A C 1
ATOM 757 O O . VAL A 1 92 ? -0.528 -8.432 -6.362 1.00 85.94 92 VAL A O 1
ATOM 760 N N . TYR A 1 93 ? 1.601 -9.028 -6.793 1.00 78.50 93 TYR A N 1
ATOM 761 C CA . TYR A 1 93 ? 1.480 -9.106 -8.249 1.00 78.50 93 TYR A CA 1
ATOM 762 C C . TYR A 1 93 ? 1.768 -10.515 -8.655 1.00 78.50 93 TYR A C 1
ATOM 764 O O . TYR A 1 93 ? 2.832 -11.052 -8.362 1.00 78.50 93 TYR A O 1
ATOM 772 N N . ASN A 1 94 ? 0.748 -11.092 -9.259 1.00 72.44 94 ASN A N 1
ATOM 773 C CA . ASN A 1 94 ? 0.840 -12.381 -9.884 1.00 72.44 94 ASN A CA 1
ATOM 774 C C . ASN A 1 94 ? 0.932 -12.079 -11.372 1.00 72.44 94 ASN A C 1
ATOM 776 O O . ASN A 1 94 ? -0.080 -11.719 -11.973 1.00 72.44 94 ASN A O 1
ATOM 780 N N . ASP A 1 95 ? 2.151 -12.145 -11.887 1.00 64.62 95 ASP A N 1
ATOM 781 C CA . ASP A 1 95 ? 2.417 -12.249 -13.321 1.00 64.62 95 ASP A CA 1
ATOM 782 C C . ASP A 1 95 ? 2.056 -13.664 -13.812 1.00 64.62 95 ASP A C 1
ATOM 784 O O . ASP A 1 95 ? 2.286 -14.634 -13.042 1.00 64.62 95 ASP A O 1
#

Sequence (95 aa):
MAQFLREQEVISADIIAIQEPWENPFQDNTHNPLKQTPELLFPPAIETGQHGERVYFISTTLSRHTHLVHYRDCQGVRIKTELSRQLRIINVYND